Protein AF-A0A377HEF7-F1 (afdb_monomer_lite)

Radius of gyration: 17.75 Å; chains: 1; bounding box: 35×41×44 Å

Structure (mmCIF, N/CA/C/O backbone):
data_AF-A0A377HEF7-F1
#
_entry.id   AF-A0A377HEF7-F1
#
loop_
_atom_site.group_PDB
_atom_site.id
_atom_site.type_symbol
_atom_site.label_atom_id
_atom_site.label_alt_id
_atom_site.label_comp_id
_atom_site.label_asym_id
_atom_site.label_entity_id
_atom_site.label_seq_id
_atom_site.pdbx_PDB_ins_code
_atom_site.Cartn_x
_atom_site.Cartn_y
_atom_site.Cartn_z
_atom_site.occupancy
_atom_site.B_iso_or_equiv
_atom_site.auth_seq_id
_atom_site.auth_comp_id
_atom_site.auth_asym_id
_atom_site.auth_ato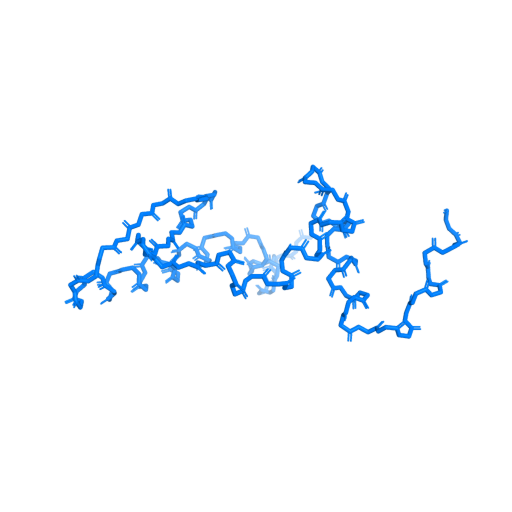m_id
_atom_site.pdbx_PDB_model_num
ATOM 1 N N . MET A 1 1 ? 10.279 -28.967 -21.362 1.00 46.66 1 MET A 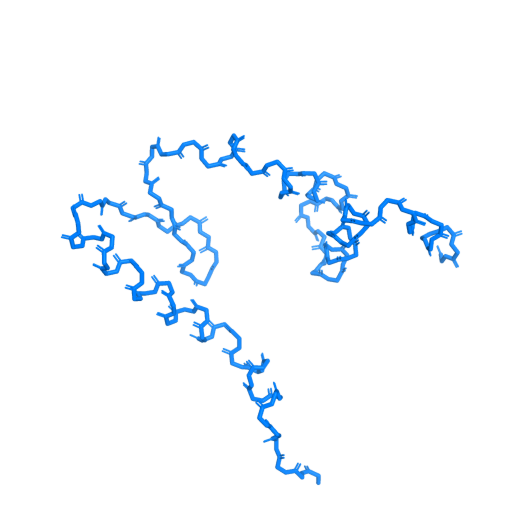N 1
ATOM 2 C CA . MET A 1 1 ? 10.843 -27.988 -20.409 1.00 46.66 1 MET A CA 1
ATOM 3 C C . MET A 1 1 ? 9.797 -27.793 -19.324 1.00 46.66 1 MET A C 1
ATOM 5 O O . MET A 1 1 ? 8.735 -27.298 -19.642 1.00 46.66 1 MET A O 1
ATOM 9 N N . GLY A 1 2 ? 9.884 -28.299 -18.101 1.00 54.53 2 GLY A N 1
ATOM 10 C CA . GLY A 1 2 ? 11.010 -28.779 -17.307 1.00 54.53 2 GLY A CA 1
ATOM 11 C C . GLY A 1 2 ? 10.804 -28.172 -15.919 1.00 54.53 2 GLY A C 1
ATOM 12 O O . GLY A 1 2 ? 11.340 -27.109 -15.687 1.00 54.53 2 GLY A O 1
ATOM 13 N N . LYS A 1 3 ? 9.912 -28.780 -15.116 1.00 61.84 3 LYS A N 1
ATOM 14 C CA . LYS A 1 3 ? 9.467 -28.421 -13.747 1.00 61.84 3 LYS A CA 1
ATOM 15 C C . LYS A 1 3 ? 9.792 -26.987 -13.288 1.00 61.84 3 LYS A C 1
ATOM 17 O O . LYS A 1 3 ? 10.927 -26.723 -12.910 1.00 61.84 3 LYS A O 1
ATOM 22 N N . THR A 1 4 ? 8.767 -26.134 -13.223 1.00 70.62 4 THR A N 1
ATOM 23 C CA . THR A 1 4 ? 8.812 -24.803 -12.597 1.00 70.62 4 THR A CA 1
ATOM 24 C C . THR A 1 4 ? 9.552 -24.873 -11.258 1.00 70.62 4 THR A C 1
ATOM 26 O O . THR A 1 4 ? 9.114 -25.567 -10.336 1.00 70.62 4 THR A O 1
ATOM 29 N N . GLY A 1 5 ? 10.701 -24.211 -11.170 1.00 82.56 5 GLY A N 1
ATOM 30 C CA . GLY A 1 5 ? 11.547 -24.142 -9.990 1.00 82.56 5 GLY A CA 1
ATOM 31 C C . GLY A 1 5 ? 10.892 -23.359 -8.852 1.00 82.56 5 GLY A C 1
ATOM 32 O O . GLY A 1 5 ? 9.818 -22.770 -8.986 1.00 82.56 5 GLY A O 1
ATOM 33 N N . PHE A 1 6 ? 11.546 -23.347 -7.690 1.00 86.62 6 PHE A N 1
ATOM 34 C CA . PHE A 1 6 ? 11.013 -22.685 -6.496 1.00 86.62 6 PHE A CA 1
ATOM 35 C C . PHE A 1 6 ? 10.739 -21.191 -6.732 1.00 86.62 6 PHE A C 1
ATOM 37 O O . PHE A 1 6 ? 9.624 -20.728 -6.507 1.00 86.62 6 PHE A O 1
ATOM 44 N N . ILE A 1 7 ? 11.722 -20.449 -7.254 1.00 86.00 7 ILE A N 1
ATOM 45 C CA . ILE A 1 7 ? 11.603 -18.997 -7.448 1.00 86.00 7 ILE A CA 1
ATOM 46 C C . ILE A 1 7 ? 10.539 -18.619 -8.486 1.00 86.00 7 ILE A C 1
ATOM 48 O O . ILE A 1 7 ? 9.803 -17.654 -8.302 1.00 86.00 7 ILE A O 1
ATOM 52 N N . GLU A 1 8 ? 10.393 -19.421 -9.536 1.00 88.62 8 GLU A N 1
ATOM 53 C CA . GLU A 1 8 ? 9.387 -19.218 -10.579 1.00 88.62 8 GLU A CA 1
ATOM 54 C C . GLU A 1 8 ? 7.969 -19.379 -10.016 1.00 88.62 8 GLU A C 1
ATOM 56 O O . GLU A 1 8 ? 7.098 -18.557 -10.294 1.00 88.62 8 GLU A O 1
ATOM 61 N N . ASN A 1 9 ? 7.751 -20.370 -9.143 1.00 88.25 9 ASN A N 1
ATOM 62 C CA . ASN A 1 9 ? 6.482 -20.519 -8.430 1.00 88.25 9 ASN A CA 1
ATOM 63 C C . ASN A 1 9 ? 6.229 -19.375 -7.441 1.00 88.25 9 ASN A C 1
ATOM 65 O O . ASN A 1 9 ? 5.079 -18.965 -7.275 1.00 88.25 9 ASN A O 1
ATOM 69 N N . VAL A 1 10 ? 7.272 -18.841 -6.797 1.00 88.81 10 VAL A N 1
ATOM 70 C CA . VAL A 1 10 ? 7.140 -17.686 -5.897 1.00 88.81 10 VAL A CA 1
ATOM 71 C C . VAL A 1 10 ? 6.660 -16.453 -6.662 1.00 88.81 10 VAL A C 1
ATOM 73 O O . VAL A 1 10 ? 5.666 -15.846 -6.263 1.00 88.81 10 VAL A O 1
ATOM 76 N N . TYR A 1 11 ? 7.295 -16.121 -7.790 1.00 86.56 11 TYR A N 1
ATOM 77 C CA . TYR A 1 11 ? 6.870 -14.992 -8.624 1.00 86.56 11 TYR A CA 1
ATOM 78 C C . TYR A 1 11 ? 5.483 -15.208 -9.237 1.00 86.56 11 TYR A C 1
ATOM 80 O O . TYR A 1 11 ? 4.666 -14.287 -9.233 1.00 86.56 11 TYR A O 1
ATOM 88 N N . ALA A 1 12 ? 5.170 -16.426 -9.691 1.00 88.25 12 ALA A N 1
ATOM 89 C CA . ALA A 1 12 ? 3.846 -16.750 -10.223 1.00 88.25 12 ALA A CA 1
ATOM 90 C C . ALA A 1 12 ? 2.723 -16.559 -9.183 1.00 88.25 12 ALA A C 1
ATOM 92 O O . ALA A 1 12 ? 1.614 -16.163 -9.537 1.00 88.25 12 ALA A O 1
ATOM 93 N N . ASN A 1 13 ? 3.013 -16.783 -7.897 1.00 89.38 13 ASN A N 1
ATOM 94 C CA . ASN A 1 13 ? 2.046 -16.684 -6.800 1.00 89.38 13 ASN A CA 1
ATOM 95 C C . ASN A 1 13 ? 2.213 -15.417 -5.942 1.00 89.38 13 ASN A C 1
ATOM 97 O O . ASN A 1 13 ? 1.640 -15.329 -4.855 1.00 89.38 13 ASN A O 1
ATOM 101 N N . GLN A 1 14 ? 2.951 -14.408 -6.417 1.00 87.62 14 GLN A N 1
ATOM 102 C CA . GLN A 1 14 ? 3.272 -13.197 -5.647 1.00 87.62 14 GLN A CA 1
ATOM 103 C C . GLN A 1 14 ? 2.037 -12.497 -5.049 1.00 87.62 14 GLN A C 1
ATOM 105 O O . GLN A 1 14 ? 2.056 -12.047 -3.904 1.00 87.62 14 GLN A O 1
ATOM 110 N N . ILE A 1 15 ? 0.928 -12.446 -5.797 1.00 88.94 15 ILE A N 1
ATOM 111 C CA . ILE A 1 15 ? -0.316 -11.811 -5.345 1.00 88.94 15 ILE A CA 1
ATOM 112 C C . ILE A 1 15 ? -0.990 -12.648 -4.256 1.00 88.94 15 ILE A C 1
ATOM 114 O O . ILE A 1 15 ? -1.498 -12.087 -3.288 1.00 88.94 15 ILE A O 1
ATOM 118 N N . ALA A 1 16 ? -0.965 -13.977 -4.386 1.00 88.62 16 ALA A N 1
ATOM 119 C CA . ALA A 1 16 ? -1.544 -14.887 -3.404 1.00 88.62 16 ALA A CA 1
ATOM 120 C C . ALA A 1 16 ? -0.783 -14.826 -2.073 1.00 88.62 16 ALA A C 1
ATOM 122 O O . ALA A 1 16 ? -1.402 -14.690 -1.020 1.00 88.62 16 ALA A O 1
ATOM 123 N N . PHE A 1 17 ? 0.553 -14.823 -2.114 1.00 90.69 17 PHE A N 1
ATOM 124 C CA . PHE A 1 17 ? 1.368 -14.656 -0.909 1.00 90.69 17 PHE A CA 1
ATOM 125 C C . PHE A 1 17 ? 1.179 -13.280 -0.266 1.00 90.69 17 PHE A C 1
ATOM 127 O O . PHE A 1 17 ? 1.015 -13.187 0.950 1.00 90.69 17 PHE A O 1
ATOM 134 N N . GLY A 1 18 ? 1.126 -12.216 -1.073 1.00 90.00 18 GLY A N 1
ATOM 135 C CA . GLY A 1 18 ? 0.832 -10.873 -0.575 1.00 90.00 18 GLY A CA 1
ATOM 136 C C . GLY A 1 18 ? -0.545 -10.782 0.086 1.00 90.00 18 GLY A C 1
ATOM 137 O O . GLY A 1 18 ? -0.693 -10.126 1.115 1.00 90.00 18 GLY A O 1
ATOM 138 N N . ARG A 1 19 ? -1.547 -11.475 -0.463 1.00 90.00 19 ARG A N 1
ATOM 139 C CA . ARG A 1 19 ? -2.892 -11.545 0.113 1.00 90.00 19 ARG A CA 1
ATOM 140 C C . ARG A 1 19 ? -2.901 -12.277 1.454 1.00 90.00 19 ARG A C 1
ATOM 142 O O . ARG A 1 19 ? -3.433 -11.728 2.411 1.00 90.00 19 ARG A O 1
ATOM 1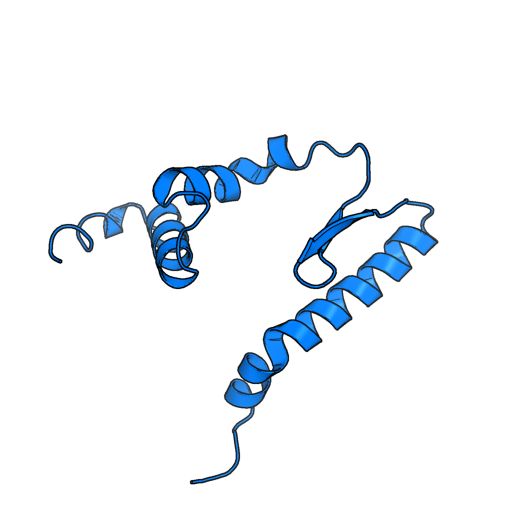49 N N . LEU A 1 20 ? -2.259 -13.443 1.540 1.00 91.38 20 LEU A N 1
ATOM 150 C CA . LEU A 1 20 ? -2.162 -14.210 2.786 1.00 91.38 20 LEU A CA 1
ATOM 151 C C . LEU A 1 20 ? -1.534 -13.378 3.915 1.00 91.38 20 LEU A C 1
ATOM 153 O O . LEU A 1 20 ? -2.043 -13.354 5.033 1.00 91.38 20 LEU A O 1
ATOM 157 N N . TYR A 1 21 ? -0.452 -12.656 3.608 1.00 91.56 21 TYR A N 1
ATOM 158 C CA . TYR A 1 21 ? 0.186 -11.747 4.561 1.00 91.56 21 TYR A CA 1
ATOM 159 C C . TYR A 1 21 ? -0.779 -10.656 5.055 1.00 91.56 21 TYR A C 1
ATOM 161 O O . TYR A 1 21 ? -0.904 -10.435 6.259 1.00 91.56 21 TYR A O 1
ATOM 169 N N . ARG A 1 22 ? -1.493 -9.996 4.135 1.00 89.69 22 ARG A N 1
ATOM 170 C CA . ARG A 1 22 ? -2.429 -8.908 4.467 1.00 89.69 22 ARG A CA 1
ATOM 171 C C . ARG A 1 22 ? -3.627 -9.385 5.270 1.00 89.69 22 ARG A C 1
ATOM 173 O O . ARG A 1 22 ? -4.045 -8.664 6.168 1.00 89.69 22 ARG A O 1
ATOM 180 N N . GLU A 1 23 ? -4.167 -10.559 4.953 1.00 91.31 23 GLU A N 1
ATOM 181 C CA . GLU A 1 23 ? -5.279 -11.161 5.694 1.00 91.31 23 GLU A CA 1
ATOM 182 C C . GLU A 1 23 ? -4.844 -11.488 7.126 1.00 91.31 23 GLU A C 1
ATOM 184 O O . GLU A 1 23 ? -5.492 -11.060 8.078 1.00 91.31 23 GLU A O 1
ATOM 189 N N . LYS A 1 24 ? -3.676 -12.123 7.300 1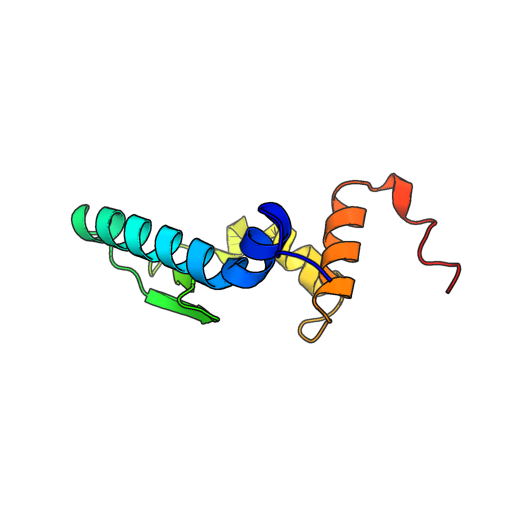.00 92.81 24 LYS A N 1
ATOM 190 C CA . LYS A 1 24 ? -3.160 -12.452 8.634 1.00 92.81 24 LYS A CA 1
ATOM 191 C C . LYS A 1 24 ? -2.841 -11.218 9.480 1.00 92.81 24 LYS A C 1
ATOM 193 O O . LYS A 1 24 ? -2.996 -11.263 10.703 1.00 92.81 24 LYS A O 1
ATOM 198 N N . LEU A 1 25 ? -2.361 -10.141 8.857 1.00 92.50 25 LEU A N 1
ATOM 199 C CA . LEU A 1 25 ? -2.107 -8.875 9.545 1.00 92.50 25 LEU A CA 1
ATOM 200 C C . LEU A 1 25 ? -3.417 -8.170 9.914 1.00 92.50 25 LEU A C 1
ATOM 202 O O . LEU A 1 25 ? -3.553 -7.718 11.046 1.00 92.50 25 LEU A O 1
ATOM 206 N N . LYS A 1 26 ? -4.389 -8.130 8.996 1.00 91.06 26 LYS A N 1
ATOM 207 C CA . LYS A 1 26 ? -5.715 -7.547 9.232 1.00 91.06 26 LYS A CA 1
ATOM 208 C C . LYS A 1 26 ? -6.411 -8.207 10.418 1.00 91.06 26 LYS A C 1
ATOM 210 O O . LYS A 1 26 ? -6.846 -7.496 11.311 1.00 91.06 26 LYS A O 1
ATOM 215 N N . GLU A 1 27 ? -6.416 -9.539 10.489 1.00 92.75 27 GLU A N 1
ATOM 216 C CA . GLU A 1 27 ? -6.977 -10.278 11.633 1.00 92.75 27 GLU A CA 1
ATOM 217 C C . GLU A 1 27 ? -6.373 -9.840 12.974 1.00 92.75 27 GLU A C 1
ATOM 219 O O . GLU A 1 27 ? -7.087 -9.689 13.960 1.00 92.75 27 GLU A O 1
ATOM 224 N N . GLN A 1 28 ? -5.054 -9.638 13.029 1.00 93.62 28 GLN A N 1
ATOM 225 C CA . GLN A 1 28 ? -4.373 -9.211 14.254 1.00 93.62 28 GLN A CA 1
ATOM 226 C C . GLN A 1 28 ? -4.699 -7.761 14.614 1.00 93.62 28 GLN A C 1
ATOM 228 O O . GLN A 1 28 ? -4.882 -7.449 15.786 1.00 93.62 28 GLN A O 1
ATOM 233 N N . VAL A 1 29 ? -4.784 -6.884 13.616 1.00 91.88 29 VAL A N 1
ATOM 234 C CA . VAL A 1 29 ? -5.109 -5.464 13.797 1.00 91.88 29 VAL A CA 1
ATOM 235 C C . VAL A 1 29 ? -6.564 -5.287 14.244 1.00 91.88 29 VAL A C 1
ATOM 237 O O . VAL A 1 29 ? -6.823 -4.552 15.194 1.00 91.88 29 VAL A O 1
ATOM 240 N N . GLU A 1 30 ? -7.494 -6.044 13.664 1.00 91.81 30 GLU A N 1
ATOM 241 C CA . GLU A 1 30 ? -8.900 -6.072 14.084 1.00 91.81 30 GLU A CA 1
ATOM 242 C C . GLU A 1 30 ? -9.069 -6.706 15.472 1.00 91.81 30 GLU A C 1
ATOM 244 O O . GLU A 1 30 ? -9.848 -6.213 16.285 1.00 91.81 30 GLU A O 1
ATOM 249 N N . ALA A 1 31 ? -8.284 -7.738 15.807 1.00 93.94 31 ALA A N 1
ATOM 250 C CA . ALA A 1 31 ? -8.271 -8.319 17.152 1.00 93.94 31 ALA A CA 1
ATOM 251 C C . ALA A 1 31 ? -7.762 -7.344 18.232 1.00 93.94 31 ALA A C 1
ATOM 253 O O . ALA A 1 31 ? -8.140 -7.467 19.396 1.00 93.94 31 ALA A O 1
ATOM 254 N N . LEU A 1 32 ? -6.928 -6.368 17.858 1.00 93.50 32 LEU A N 1
ATOM 255 C CA . LEU A 1 32 ? -6.497 -5.272 18.733 1.00 93.50 32 LEU A CA 1
ATOM 256 C C . LEU A 1 32 ? -7.554 -4.158 18.860 1.00 93.50 32 LEU A C 1
ATOM 258 O O . LEU A 1 32 ? -7.367 -3.238 19.655 1.00 93.50 32 LEU A O 1
ATOM 262 N N . GLY A 1 33 ? -8.660 -4.244 18.114 1.00 92.44 33 GLY A N 1
ATOM 263 C CA . GLY A 1 33 ? -9.755 -3.274 18.130 1.00 92.44 33 GLY A CA 1
ATOM 264 C C . GLY A 1 33 ? -9.600 -2.122 17.136 1.00 92.44 33 GLY A C 1
ATOM 265 O O . GLY A 1 33 ? -10.346 -1.150 17.230 1.00 92.44 33 GLY A O 1
ATOM 266 N N . TYR A 1 34 ? -8.652 -2.204 16.199 1.00 92.69 34 TYR A N 1
ATOM 267 C CA . TYR A 1 34 ? -8.529 -1.220 15.125 1.00 92.69 34 TYR A CA 1
ATOM 268 C C . TYR A 1 34 ? -9.448 -1.566 13.954 1.00 92.69 34 TYR A C 1
ATOM 270 O O . TYR A 1 34 ? -9.567 -2.722 13.550 1.00 92.69 34 TYR A O 1
ATOM 278 N N . GLU A 1 35 ? -10.056 -0.543 13.366 1.00 90.81 35 GLU A N 1
ATOM 279 C CA . GLU A 1 35 ? -10.822 -0.682 12.132 1.00 90.81 35 GLU A CA 1
ATOM 280 C C . GLU A 1 35 ? -9.885 -0.693 10.918 1.00 90.81 35 GLU A C 1
ATOM 282 O O . GLU A 1 35 ? -8.833 -0.050 10.916 1.00 90.81 35 GLU A O 1
ATOM 287 N N . THR A 1 36 ? -10.262 -1.425 9.868 1.00 91.62 36 THR A N 1
ATOM 288 C CA . THR A 1 36 ? -9.510 -1.464 8.608 1.00 91.62 36 THR A CA 1
ATOM 289 C C . THR A 1 36 ? -10.449 -1.286 7.417 1.00 91.62 36 THR A C 1
ATOM 291 O O . THR A 1 36 ? -11.519 -1.894 7.360 1.00 91.62 36 THR A O 1
ATOM 294 N N . GLU A 1 37 ? -10.046 -0.477 6.439 1.00 91.56 37 GLU A N 1
ATOM 295 C CA . GLU A 1 37 ? -10.802 -0.201 5.215 1.00 91.56 37 GLU A CA 1
ATOM 296 C C . GLU A 1 37 ? -10.004 -0.582 3.965 1.00 91.56 37 GLU A C 1
ATOM 298 O O . GLU A 1 37 ? -8.793 -0.393 3.896 1.00 91.56 37 GLU A O 1
ATOM 303 N N . VAL A 1 38 ? -10.671 -1.143 2.953 1.00 89.56 38 VAL A N 1
ATOM 304 C CA . VAL A 1 38 ? -10.016 -1.547 1.699 1.00 89.56 38 VAL A CA 1
ATOM 305 C C . VAL A 1 38 ? -9.911 -0.337 0.774 1.00 89.56 38 VAL A C 1
ATOM 307 O O . VAL A 1 38 ? -10.911 0.098 0.211 1.00 89.56 38 VAL A O 1
ATOM 310 N N . VAL A 1 39 ? -8.693 0.170 0.575 1.00 88.81 39 VAL A N 1
ATOM 311 C CA . VAL A 1 39 ? -8.417 1.389 -0.213 1.00 88.81 39 VAL A CA 1
ATOM 312 C C . VAL A 1 39 ? -7.710 1.112 -1.544 1.00 88.81 39 VAL A C 1
ATOM 314 O O . VAL A 1 39 ? -7.430 2.033 -2.308 1.00 88.81 39 VAL A O 1
ATOM 317 N N . GLY A 1 40 ? -7.405 -0.153 -1.863 1.00 84.44 40 GLY A N 1
ATOM 318 C CA . GLY A 1 40 ? -6.666 -0.481 -3.082 1.00 84.44 40 GLY A CA 1
ATOM 319 C C . GLY A 1 40 ? -6.904 -1.876 -3.658 1.00 84.44 40 GLY A C 1
ATOM 320 O O . GLY A 1 40 ? -7.617 -2.720 -3.112 1.00 84.44 40 GLY A O 1
ATOM 321 N N . LYS A 1 41 ? -6.271 -2.130 -4.811 1.00 85.12 41 LYS A N 1
ATOM 322 C CA . LYS A 1 41 ? -6.376 -3.403 -5.548 1.00 85.12 41 LYS A CA 1
ATOM 323 C C . LYS A 1 41 ? -5.832 -4.576 -4.723 1.00 85.12 41 LYS A C 1
ATOM 325 O O . LYS A 1 41 ? -4.910 -4.411 -3.937 1.00 85.12 41 LYS A O 1
ATOM 330 N N . HIS A 1 42 ? -6.352 -5.782 -4.957 1.00 84.56 42 HIS A N 1
ATOM 331 C CA . HIS A 1 42 ? -5.879 -7.030 -4.326 1.00 84.56 42 HIS A CA 1
ATOM 332 C C . HIS A 1 42 ? -5.959 -7.057 -2.787 1.00 84.56 42 HIS A C 1
ATOM 334 O O . HIS A 1 42 ? -5.105 -7.662 -2.133 1.00 84.56 42 HIS A O 1
ATOM 340 N N . GLY A 1 43 ? -6.977 -6.406 -2.213 1.00 82.44 43 GLY A N 1
ATOM 341 C CA . GLY A 1 43 ? -7.204 -6.398 -0.765 1.00 82.44 43 GLY A CA 1
ATOM 342 C C . GLY A 1 43 ? -6.187 -5.555 0.002 1.00 82.44 43 GLY A C 1
ATOM 343 O O . GLY A 1 43 ? -5.860 -5.883 1.138 1.00 82.44 43 GLY A O 1
ATOM 344 N N . MET A 1 44 ? -5.645 -4.511 -0.630 1.00 89.62 44 MET A N 1
ATOM 345 C CA . MET A 1 44 ? -4.874 -3.487 0.074 1.00 89.62 44 MET A CA 1
ATOM 346 C C . MET A 1 44 ? -5.820 -2.696 0.971 1.00 89.62 44 MET A C 1
ATOM 348 O O . MET A 1 44 ? -6.855 -2.215 0.505 1.00 89.62 44 MET A O 1
ATOM 352 N N . TRP A 1 45 ? -5.460 -2.579 2.240 1.00 92.94 45 TRP A N 1
ATOM 353 C CA . TRP A 1 45 ? -6.260 -1.922 3.257 1.00 92.94 45 TRP A CA 1
ATOM 354 C C . TRP A 1 45 ? -5.392 -0.979 4.081 1.00 92.94 45 TRP A C 1
ATOM 356 O O . TRP A 1 45 ? -4.183 -1.176 4.168 1.00 92.94 45 TRP A O 1
ATOM 366 N N . GLU A 1 46 ? -6.027 0.024 4.669 1.00 92.12 46 GLU A N 1
ATOM 367 C CA . GLU A 1 46 ? -5.419 0.984 5.588 1.00 92.12 46 GLU A CA 1
ATOM 368 C C . GLU A 1 46 ? -6.337 1.167 6.807 1.00 92.12 46 GLU A C 1
ATOM 370 O O . GLU A 1 46 ? -7.481 0.703 6.811 1.00 92.12 46 GLU A O 1
ATOM 375 N N . MET A 1 47 ? -5.835 1.802 7.867 1.00 90.56 47 MET A N 1
ATOM 376 C CA . MET A 1 47 ? -6.663 2.187 9.016 1.00 90.56 47 MET A CA 1
ATOM 377 C C . MET A 1 47 ? -7.314 3.552 8.751 1.00 90.56 47 MET A C 1
ATOM 379 O O . MET A 1 47 ? -6.594 4.503 8.422 1.00 90.56 47 MET A O 1
ATOM 383 N N . PRO A 1 48 ? -8.640 3.691 8.929 1.00 89.31 48 PRO A N 1
ATOM 384 C CA . PRO A 1 48 ? -9.321 4.950 8.676 1.00 89.31 48 PRO A CA 1
ATOM 385 C C . PRO A 1 48 ? -8.823 6.036 9.640 1.00 89.31 4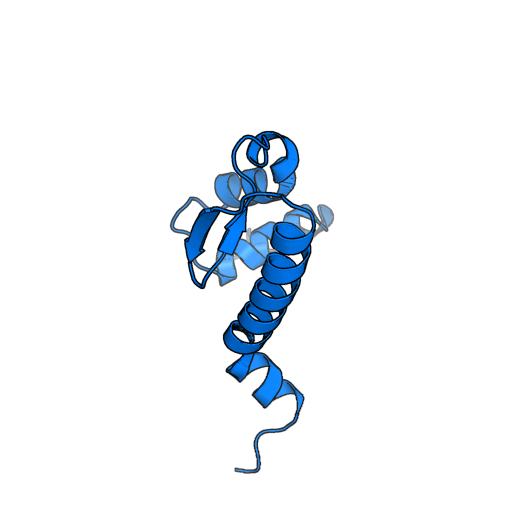8 PRO A C 1
ATOM 387 O O . PRO A 1 48 ? -8.566 5.793 10.819 1.00 89.31 48 PRO A O 1
ATOM 390 N N . GLY A 1 49 ? -8.663 7.258 9.129 1.00 85.62 49 GLY A N 1
ATOM 391 C CA . GLY A 1 49 ? -8.226 8.420 9.915 1.00 85.62 49 GLY A CA 1
ATOM 392 C C . GLY A 1 49 ? -6.711 8.554 10.119 1.00 85.62 49 GLY A C 1
ATOM 393 O O . GLY A 1 49 ? -6.264 9.579 10.635 1.00 85.62 49 GLY A O 1
ATOM 394 N N . VAL A 1 50 ? -5.900 7.584 9.682 1.00 87.75 50 VAL A N 1
ATOM 395 C CA . VAL A 1 50 ? -4.435 7.715 9.689 1.00 87.75 50 VAL A CA 1
ATOM 396 C C . VAL A 1 50 ? -3.979 8.484 8.440 1.00 87.75 50 VAL A C 1
ATOM 398 O O . VAL A 1 50 ? -4.319 8.087 7.325 1.00 87.75 50 VAL A O 1
ATOM 401 N N . PRO A 1 51 ? -3.186 9.569 8.563 1.00 86.62 51 PRO A N 1
ATOM 402 C CA . PRO A 1 51 ? -2.761 10.374 7.416 1.00 86.62 51 PRO A CA 1
ATOM 403 C C . PRO A 1 51 ? -1.608 9.707 6.640 1.00 86.62 51 PRO A C 1
ATOM 405 O O . PRO A 1 51 ? -0.479 10.195 6.631 1.00 86.62 51 PRO A O 1
ATOM 408 N N . VAL A 1 52 ? -1.889 8.587 5.966 1.00 87.44 52 VAL A N 1
ATOM 409 C CA . VAL A 1 52 ? -0.895 7.771 5.237 1.00 87.44 52 VAL A CA 1
ATOM 410 C C . VAL A 1 52 ? -0.203 8.554 4.117 1.00 87.44 52 VAL A C 1
ATOM 412 O O . VAL A 1 52 ? 1.009 8.425 3.922 1.00 87.44 52 VAL A O 1
ATOM 415 N N . GLU A 1 53 ? -0.934 9.417 3.407 1.00 81.69 53 GLU A N 1
ATOM 416 C CA . GLU A 1 53 ? -0.364 10.231 2.326 1.00 81.69 53 GLU A CA 1
ATOM 417 C C . GLU A 1 53 ? 0.737 11.180 2.830 1.00 81.69 53 GLU A C 1
ATOM 419 O O . GLU A 1 53 ? 1.753 11.343 2.160 1.00 81.69 53 GLU A O 1
ATOM 424 N N . ALA A 1 54 ? 0.636 11.720 4.050 1.00 83.81 54 ALA A N 1
ATOM 425 C CA . ALA A 1 54 ? 1.677 12.591 4.608 1.00 83.81 54 ALA A CA 1
ATOM 426 C C . ALA A 1 54 ? 3.021 11.865 4.822 1.00 83.81 54 ALA A C 1
ATOM 428 O O . ALA A 1 54 ? 4.082 12.487 4.788 1.00 83.81 54 ALA A O 1
ATOM 429 N N . PHE A 1 55 ? 2.989 10.543 5.005 1.00 85.25 55 PHE A N 1
ATOM 430 C CA . PHE A 1 55 ? 4.178 9.709 5.209 1.00 85.25 55 PHE A CA 1
ATOM 431 C C . PHE A 1 55 ? 4.626 8.970 3.939 1.00 85.25 55 PHE A C 1
ATOM 433 O O . PHE A 1 55 ? 5.660 8.302 3.931 1.00 85.25 55 PHE A O 1
ATOM 440 N N . SER A 1 56 ? 3.896 9.126 2.833 1.00 86.12 56 SER A N 1
ATOM 441 C CA . SER A 1 56 ? 4.108 8.387 1.584 1.00 86.12 56 SER A CA 1
ATOM 442 C C . SER A 1 56 ? 5.029 9.102 0.587 1.00 86.12 56 SER A C 1
ATOM 444 O O . SER A 1 56 ? 4.902 8.921 -0.627 1.00 86.12 56 SER A O 1
ATOM 446 N N . GLY A 1 57 ? 6.010 9.870 1.074 1.00 84.38 57 GLY A N 1
ATOM 447 C CA . GLY A 1 57 ? 6.850 10.742 0.241 1.00 84.38 57 GLY A CA 1
ATOM 448 C C . GLY A 1 57 ? 7.587 10.022 -0.897 1.00 84.38 57 GLY A C 1
ATOM 449 O O . GLY A 1 57 ? 7.668 10.536 -2.009 1.00 84.38 57 GLY A O 1
ATOM 450 N N . ARG A 1 58 ? 8.065 8.785 -0.682 1.00 83.06 58 ARG A N 1
ATOM 451 C CA . ARG A 1 58 ? 8.692 7.991 -1.759 1.00 83.06 58 ARG A CA 1
ATOM 452 C C . ARG A 1 58 ? 7.685 7.617 -2.849 1.00 83.06 58 ARG A C 1
ATOM 454 O O . ARG A 1 58 ? 8.001 7.711 -4.032 1.00 83.06 58 ARG A O 1
ATOM 461 N N . SER A 1 59 ? 6.491 7.187 -2.455 1.00 82.44 59 SER A N 1
ATOM 462 C CA . SER A 1 59 ? 5.431 6.770 -3.377 1.00 82.44 59 SER A CA 1
ATOM 463 C C . SER A 1 59 ? 4.884 7.944 -4.188 1.00 82.44 59 SER A C 1
ATOM 465 O O . SER A 1 59 ? 4.535 7.756 -5.351 1.00 82.44 59 SER A O 1
ATOM 467 N N . GLN A 1 60 ? 4.825 9.137 -3.592 1.00 83.19 60 GLN A N 1
ATOM 468 C CA . GLN A 1 60 ? 4.446 10.375 -4.276 1.00 83.19 60 GLN A CA 1
ATOM 469 C C . GLN A 1 60 ? 5.508 10.792 -5.293 1.00 83.19 60 GLN A C 1
ATOM 471 O O . GLN A 1 60 ? 5.181 10.907 -6.467 1.00 83.19 60 GLN A O 1
ATOM 476 N N . THR A 1 61 ? 6.789 10.866 -4.906 1.00 81.06 61 THR A N 1
ATOM 477 C CA . THR A 1 61 ? 7.858 11.230 -5.857 1.00 81.06 61 THR A CA 1
ATOM 478 C C . THR A 1 61 ? 7.934 10.269 -7.050 1.00 81.06 61 THR A C 1
ATOM 480 O O . THR A 1 61 ? 8.188 10.694 -8.172 1.00 81.06 61 THR A O 1
ATOM 483 N N . ILE A 1 62 ? 7.723 8.963 -6.836 1.00 81.50 62 ILE A N 1
ATOM 484 C CA . ILE A 1 62 ? 7.694 7.994 -7.943 1.00 81.50 62 ILE A CA 1
ATOM 485 C C . ILE A 1 62 ? 6.506 8.281 -8.868 1.00 81.50 62 ILE A C 1
ATOM 487 O O . ILE A 1 62 ? 6.697 8.322 -10.078 1.00 81.50 62 ILE A O 1
ATOM 491 N N . ARG A 1 63 ? 5.302 8.504 -8.321 1.00 81.31 63 ARG A N 1
ATOM 492 C CA . ARG A 1 63 ? 4.108 8.849 -9.113 1.00 81.31 63 ARG A CA 1
ATOM 493 C C . ARG A 1 63 ? 4.297 10.146 -9.902 1.00 81.31 63 ARG A C 1
ATOM 495 O O . ARG A 1 63 ? 3.971 10.174 -11.080 1.00 81.31 63 ARG A O 1
ATOM 502 N N . GLU A 1 64 ? 4.880 11.174 -9.294 1.00 81.44 64 GLU A N 1
ATOM 503 C CA . GLU A 1 64 ? 5.194 12.446 -9.959 1.00 81.44 64 GLU A CA 1
ATOM 504 C C . GLU A 1 64 ? 6.198 12.272 -11.106 1.00 81.44 64 GLU A C 1
ATOM 506 O O . GLU A 1 64 ? 6.059 12.907 -12.147 1.00 81.44 64 GLU A O 1
ATOM 511 N N . ALA A 1 65 ? 7.190 11.391 -10.945 1.00 78.38 65 ALA A N 1
ATOM 512 C CA . ALA A 1 65 ? 8.238 11.185 -11.942 1.00 78.38 65 ALA A CA 1
ATOM 513 C C . ALA A 1 65 ? 7.762 10.448 -13.205 1.00 78.38 65 ALA A C 1
ATOM 515 O O . ALA A 1 65 ? 8.313 10.684 -14.278 1.00 78.38 65 ALA A O 1
ATOM 516 N N . VAL A 1 66 ? 6.788 9.536 -13.092 1.00 78.19 66 VAL A N 1
ATOM 517 C CA . VAL A 1 66 ? 6.338 8.708 -14.232 1.00 78.19 66 VAL A CA 1
ATOM 518 C C . VAL A 1 66 ? 4.885 8.932 -14.655 1.00 78.19 66 VAL A C 1
ATOM 520 O O . VAL A 1 66 ? 4.508 8.486 -15.735 1.00 78.19 66 VAL A O 1
ATOM 523 N N . GLY A 1 67 ? 4.083 9.633 -13.851 1.00 76.69 67 GLY A N 1
ATOM 524 C CA . GLY A 1 67 ? 2.640 9.798 -14.047 1.00 76.69 67 GLY A CA 1
ATOM 525 C C . GLY A 1 67 ? 1.811 8.670 -13.414 1.00 76.69 67 GLY A C 1
ATOM 526 O O . GLY A 1 67 ? 2.314 7.575 -13.151 1.00 76.69 67 GLY A O 1
ATOM 527 N N . GLU A 1 68 ? 0.523 8.928 -13.152 1.00 72.38 68 GLU A N 1
ATOM 528 C CA . GLU A 1 68 ? -0.371 7.967 -12.475 1.00 72.38 68 GLU A CA 1
ATOM 529 C C . GLU A 1 68 ? -0.627 6.687 -13.288 1.00 72.38 68 GLU A C 1
ATOM 531 O O . GLU A 1 68 ? -0.708 5.601 -12.707 1.00 72.38 68 GLU A O 1
ATOM 536 N N . ASP A 1 69 ? -0.653 6.791 -14.619 1.00 73.75 69 ASP A N 1
ATOM 537 C CA . ASP A 1 69 ? -0.928 5.678 -15.542 1.00 73.75 69 ASP A CA 1
ATOM 538 C C . ASP A 1 69 ? 0.334 4.932 -16.015 1.00 73.75 69 ASP A C 1
ATOM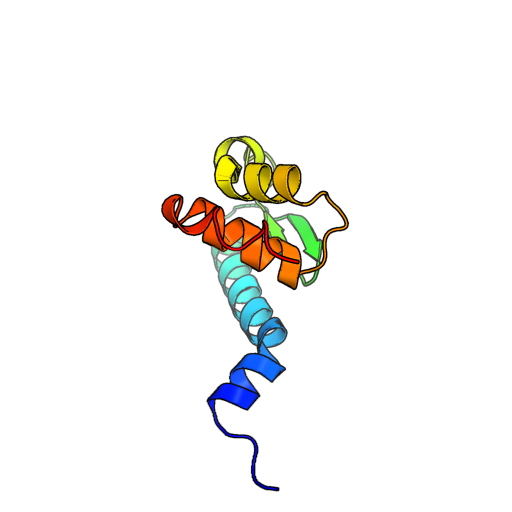 540 O O . ASP A 1 69 ? 0.295 4.122 -16.946 1.00 73.75 69 ASP A O 1
ATOM 544 N N . ALA A 1 70 ? 1.483 5.192 -15.388 1.00 76.50 70 ALA A N 1
ATOM 545 C CA . ALA A 1 70 ? 2.746 4.581 -15.775 1.00 76.50 70 ALA A CA 1
ATOM 546 C C . ALA A 1 70 ? 2.743 3.053 -15.620 1.00 76.50 70 ALA A C 1
ATOM 548 O O . ALA A 1 70 ? 2.258 2.492 -14.630 1.00 76.50 70 ALA A O 1
ATOM 549 N N . SER A 1 71 ? 3.396 2.373 -16.567 1.00 83.81 71 SER A N 1
ATOM 550 C CA . SER A 1 71 ? 3.613 0.927 -16.489 1.00 83.81 71 SER A CA 1
ATOM 551 C C . SER A 1 71 ? 4.395 0.541 -15.223 1.00 83.81 71 SER A C 1
ATOM 553 O O . SER A 1 71 ? 5.214 1.315 -14.719 1.00 83.81 71 SER A O 1
ATOM 555 N N . LEU A 1 72 ? 4.196 -0.690 -14.732 1.00 81.69 72 LEU A N 1
ATOM 556 C CA . LEU A 1 72 ? 4.937 -1.212 -13.574 1.00 81.69 72 LEU A CA 1
ATOM 557 C C . LEU A 1 72 ? 6.459 -1.114 -13.774 1.00 81.69 72 LEU A C 1
ATOM 559 O O . LEU A 1 72 ? 7.166 -0.670 -12.877 1.00 81.69 72 LEU A O 1
ATOM 563 N N . LYS A 1 73 ? 6.948 -1.413 -14.985 1.00 82.12 73 LYS A N 1
ATOM 564 C CA . LYS A 1 73 ? 8.375 -1.325 -15.323 1.00 82.12 73 LYS A CA 1
ATOM 565 C C . LYS A 1 73 ? 8.902 0.111 -15.228 1.00 82.12 73 LYS A C 1
ATOM 567 O O . LYS A 1 73 ? 9.982 0.334 -14.692 1.00 82.12 73 LYS A O 1
ATOM 572 N N . SER A 1 74 ? 8.140 1.091 -15.715 1.00 78.81 74 SER A N 1
ATOM 573 C CA . SER A 1 74 ? 8.507 2.512 -15.623 1.00 78.81 74 SER A CA 1
ATOM 574 C C . SER A 1 74 ? 8.599 2.966 -14.163 1.00 78.81 74 SER A C 1
ATOM 576 O O . SER A 1 74 ? 9.544 3.657 -13.781 1.00 78.81 74 SER A O 1
ATOM 578 N N . ARG A 1 75 ? 7.658 2.518 -13.322 1.00 82.56 75 ARG A N 1
ATOM 579 C CA . ARG A 1 75 ? 7.659 2.792 -11.877 1.00 82.56 75 ARG A CA 1
ATOM 580 C C . ARG A 1 75 ? 8.853 2.156 -11.168 1.00 82.56 75 ARG A C 1
ATOM 582 O O . ARG A 1 75 ? 9.444 2.809 -10.312 1.00 82.56 75 ARG A O 1
ATOM 589 N N . ASP A 1 76 ? 9.233 0.935 -11.539 1.00 84.00 76 ASP A N 1
ATOM 590 C CA . ASP A 1 76 ? 10.404 0.252 -10.976 1.00 84.00 76 ASP A CA 1
ATOM 591 C C . ASP A 1 76 ? 11.705 1.001 -11.293 1.00 84.00 76 ASP A C 1
ATOM 593 O O . ASP A 1 76 ? 12.536 1.209 -10.407 1.00 84.00 76 ASP A O 1
ATOM 597 N N . VAL A 1 77 ? 11.858 1.487 -12.528 1.00 82.12 77 VAL A N 1
ATOM 598 C CA . VAL A 1 77 ? 13.013 2.307 -12.926 1.00 82.12 77 VAL A CA 1
ATOM 599 C C . VAL A 1 77 ? 13.065 3.610 -12.124 1.00 82.12 77 VAL A C 1
ATOM 601 O O . VAL A 1 77 ? 14.113 3.954 -11.575 1.00 82.12 77 VAL A O 1
ATOM 604 N N . ALA A 1 78 ? 11.937 4.308 -11.976 1.00 80.75 78 ALA A N 1
ATOM 605 C CA . ALA A 1 78 ? 11.869 5.523 -11.163 1.00 80.75 78 ALA A CA 1
ATOM 606 C C . ALA A 1 78 ? 12.170 5.255 -9.677 1.00 80.75 78 ALA A C 1
ATOM 608 O O . ALA A 1 78 ? 12.886 6.026 -9.030 1.00 80.75 78 ALA A O 1
ATOM 609 N N . ALA A 1 79 ? 11.685 4.133 -9.138 1.00 84.06 79 ALA A N 1
ATOM 610 C CA . ALA A 1 79 ? 11.979 3.705 -7.776 1.00 84.06 79 ALA A CA 1
ATOM 611 C C . ALA A 1 79 ? 13.473 3.428 -7.564 1.00 84.06 79 ALA A C 1
ATOM 613 O O . ALA A 1 79 ? 13.988 3.714 -6.481 1.00 84.06 79 ALA A O 1
ATOM 614 N N . TRP A 1 80 ? 14.157 2.887 -8.575 1.00 80.44 80 TRP A N 1
ATOM 615 C CA . TRP A 1 80 ? 15.588 2.606 -8.538 1.00 80.44 80 TRP A CA 1
ATOM 616 C C . TRP A 1 80 ? 16.441 3.876 -8.647 1.00 80.44 80 TRP A C 1
ATOM 618 O O . TRP A 1 80 ? 17.317 4.086 -7.809 1.00 80.44 80 TRP A O 1
ATOM 628 N N . ILE A 1 81 ? 16.140 4.772 -9.593 1.00 76.69 81 ILE A N 1
ATOM 629 C CA . ILE A 1 81 ? 16.852 6.056 -9.765 1.00 76.69 81 ILE A CA 1
ATOM 630 C C . ILE A 1 81 ? 16.788 6.892 -8.487 1.00 76.69 81 ILE A C 1
ATOM 632 O O . ILE A 1 81 ? 17.785 7.475 -8.065 1.00 76.69 81 ILE A O 1
ATOM 636 N N . ARG A 1 82 ? 15.630 6.905 -7.818 1.00 75.12 82 ARG A N 1
ATOM 637 C CA . ARG A 1 82 ? 15.465 7.614 -6.544 1.00 75.12 82 ARG A CA 1
ATOM 638 C C . ARG A 1 82 ? 16.372 7.075 -5.437 1.00 75.12 82 ARG A C 1
ATOM 640 O O . ARG A 1 82 ? 16.787 7.846 -4.576 1.00 75.12 82 ARG A O 1
ATOM 647 N N . VAL A 1 83 ? 16.636 5.769 -5.429 1.00 71.00 83 VAL A N 1
ATOM 648 C CA . VAL A 1 83 ? 17.511 5.115 -4.444 1.00 71.00 83 VAL A CA 1
ATOM 649 C C . VAL A 1 83 ? 18.987 5.270 -4.826 1.00 71.00 83 VAL A C 1
ATOM 651 O O . VAL A 1 83 ? 19.837 5.299 -3.940 1.00 71.00 83 VAL A O 1
ATOM 654 N N . ASN A 1 84 ? 19.297 5.419 -6.116 1.00 66.69 84 ASN A N 1
ATOM 655 C CA . ASN A 1 84 ? 20.659 5.579 -6.614 1.00 66.69 84 ASN A CA 1
ATOM 656 C C . ASN A 1 84 ? 20.797 6.803 -7.551 1.00 66.69 84 ASN A C 1
ATOM 658 O O . ASN A 1 84 ? 20.775 6.646 -8.779 1.00 66.69 84 ASN A O 1
ATOM 662 N N . PRO A 1 85 ? 20.995 8.016 -6.994 1.00 60.88 85 PRO A N 1
ATOM 663 C CA . PRO A 1 85 ? 21.010 9.274 -7.754 1.00 60.88 85 PRO A CA 1
ATOM 664 C C . PRO A 1 85 ? 22.139 9.376 -8.797 1.00 60.88 85 PRO A C 1
ATOM 666 O O . PRO A 1 85 ? 22.047 10.170 -9.735 1.00 60.88 85 PRO A O 1
ATOM 669 N N . ASN A 1 86 ? 23.170 8.530 -8.705 1.00 62.94 86 ASN A N 1
ATOM 670 C CA . ASN A 1 86 ? 24.261 8.469 -9.685 1.00 62.94 86 ASN A CA 1
ATOM 671 C C . ASN A 1 86 ? 23.872 7.759 -10.994 1.00 62.94 86 ASN A C 1
ATOM 673 O O . ASN A 1 86 ? 24.672 7.703 -11.923 1.00 62.94 86 ASN A O 1
ATOM 677 N N . SER A 1 87 ? 22.648 7.234 -11.090 1.00 56.84 87 SER A N 1
ATOM 678 C CA . SER A 1 87 ? 22.193 6.431 -12.235 1.00 56.84 87 SER A CA 1
ATOM 679 C C . SER A 1 87 ? 21.394 7.212 -13.282 1.00 56.84 87 SER A C 1
ATOM 681 O O . SER A 1 87 ? 20.905 6.647 -14.259 1.00 56.84 87 SER A O 1
ATOM 683 N N . THR A 1 88 ? 21.270 8.526 -13.089 1.00 54.16 88 THR A N 1
ATOM 684 C CA . THR A 1 88 ? 20.495 9.454 -13.932 1.00 54.16 88 THR A CA 1
ATOM 685 C C . THR A 1 88 ? 20.988 9.508 -15.392 1.00 54.16 88 THR A C 1
ATOM 687 O O . THR A 1 88 ? 20.266 9.948 -16.283 1.00 54.16 88 THR A O 1
ATOM 690 N N . SER A 1 89 ? 22.203 9.029 -15.670 1.00 52.69 89 SER A N 1
ATOM 691 C CA . SER A 1 89 ? 22.818 8.967 -17.003 1.00 52.69 89 SER A CA 1
ATOM 692 C C . SER A 1 89 ? 22.266 7.869 -17.924 1.00 52.69 89 SER A C 1
ATOM 694 O O . SER A 1 89 ? 22.531 7.924 -19.120 1.00 52.69 89 SER A O 1
ATOM 696 N N . ILE A 1 90 ? 21.490 6.905 -17.412 1.00 50.91 90 ILE A N 1
ATOM 697 C CA . ILE A 1 90 ? 21.056 5.719 -18.179 1.00 50.91 90 ILE A CA 1
ATOM 698 C C . ILE A 1 90 ? 19.793 5.979 -19.029 1.00 50.91 90 ILE A C 1
ATOM 700 O O . ILE A 1 90 ? 19.558 5.279 -20.004 1.00 50.91 90 ILE A O 1
ATOM 704 N N . LEU A 1 91 ? 19.002 7.016 -18.725 1.00 46.16 91 LEU A N 1
ATOM 705 C CA . LEU A 1 91 ? 17.755 7.316 -19.453 1.00 46.16 91 LEU A CA 1
ATOM 706 C C . LEU A 1 91 ? 17.902 8.302 -20.623 1.00 46.16 91 LEU A C 1
ATOM 708 O O . LEU A 1 91 ? 16.931 8.543 -21.328 1.00 46.16 91 LEU A O 1
ATOM 712 N N . LYS A 1 92 ? 19.080 8.899 -20.847 1.00 42.88 92 LYS A N 1
ATOM 713 C CA . LYS A 1 92 ? 19.287 9.841 -21.969 1.00 42.88 92 LYS A CA 1
ATOM 714 C C . LYS A 1 92 ? 19.687 9.159 -23.288 1.00 42.88 92 LYS A C 1
ATOM 716 O O . LYS A 1 92 ? 20.031 9.864 -24.232 1.00 42.88 92 LYS A O 1
ATOM 721 N N . SER A 1 93 ? 19.691 7.826 -23.347 1.00 36.75 93 SER A N 1
ATOM 722 C CA . SER A 1 93 ? 20.176 7.056 -24.502 1.00 36.75 93 SER A CA 1
ATOM 723 C C . SER A 1 93 ? 19.129 6.167 -25.183 1.00 36.75 93 SER A C 1
ATOM 725 O O . SER A 1 93 ? 19.524 5.321 -25.980 1.00 36.75 93 SER A O 1
ATOM 727 N N . GLU A 1 94 ? 17.836 6.341 -24.904 1.00 34.84 94 GLU A N 1
ATOM 728 C CA . GLU A 1 94 ? 16.745 5.683 -25.648 1.00 34.84 94 GLU A CA 1
ATOM 729 C C . GLU A 1 94 ? 15.728 6.703 -26.163 1.00 34.84 94 GLU A C 1
ATOM 731 O O . GLU A 1 94 ? 15.379 7.629 -25.394 1.00 34.84 94 GLU A O 1
#

pLDDT: mean 80.73, std 13.58, range [34.84, 93.94]

Sequence (94 aa):
MGKTGFIENVYANQIAFGRLYREKLKEQVEALGYETEVVGKHGMWEMPGVPVEAFSGRSQTIREAVGEDASLKSRDVAAWIRVNPNSTSILKSE

InterPro domains:
  IPR014862 TrwC relaxase [PF08751] (8-68)

Organism: Escherichia coli (NCBI:txid562)

Secondary structure (DSSP, 8-state):
-----HHHHHHHTHHHHHHHHHHHHHHHHHHTT---EEEEGGGEEE-TT--HHHH-HHHHHHHHHH-TT--HHHHHHHHHHHH-GGGGGGGGG-

Foldseek 3Di:
DDDQDPVSVCVVCVLVVVLVVLVVVQVVCVVVVFDWDQDDPSRDIDTPPDPVVVVCVLVVQLCVVQPPPHDPVSSVVSSVCVVPVVCPVPPVPD